Protein AF-A0A142XU63-F1 (afdb_monomer)

Structure (mmCIF, N/CA/C/O backbone):
data_AF-A0A142XU63-F1
#
_entry.id   AF-A0A142XU63-F1
#
loop_
_atom_site.group_PDB
_atom_site.id
_atom_site.type_symbol
_atom_site.label_atom_id
_atom_site.label_alt_id
_atom_site.label_comp_id
_atom_site.label_asym_id
_atom_site.label_entity_id
_atom_site.label_seq_id
_atom_site.pdbx_PDB_ins_code
_atom_site.Cartn_x
_atom_site.Cartn_y
_atom_site.Cartn_z
_atom_site.occupancy
_atom_site.B_iso_or_equiv
_atom_site.auth_seq_id
_atom_site.auth_comp_id
_atom_site.auth_asym_id
_atom_site.auth_atom_id
_atom_site.pdbx_PDB_model_num
ATOM 1 N N . MET A 1 1 ? 5.942 -3.753 17.700 1.00 57.47 1 MET A N 1
ATOM 2 C CA . MET A 1 1 ? 6.900 -3.849 16.575 1.00 57.47 1 MET A CA 1
ATOM 3 C C . MET A 1 1 ? 7.586 -2.497 16.450 1.00 57.47 1 MET A C 1
ATOM 5 O O . MET A 1 1 ? 6.878 -1.501 16.426 1.00 57.47 1 MET A O 1
ATOM 9 N N . SER A 1 2 ? 8.920 -2.417 16.498 1.00 80.31 2 SER A N 1
ATOM 10 C CA . SER A 1 2 ? 9.610 -1.121 16.402 1.00 80.31 2 SER A CA 1
ATOM 11 C C . SER A 1 2 ? 9.382 -0.514 15.015 1.00 80.31 2 SER A C 1
ATOM 13 O O . SER A 1 2 ? 9.439 -1.224 14.011 1.00 80.31 2 SER A O 1
ATOM 15 N N . TRP A 1 3 ? 9.119 0.795 14.951 1.00 73.56 3 TRP A N 1
ATOM 16 C CA . TRP A 1 3 ? 8.826 1.534 13.712 1.00 73.56 3 TRP A CA 1
ATOM 17 C C . TRP A 1 3 ? 9.858 1.298 12.598 1.00 73.56 3 TRP A C 1
ATOM 19 O O . TRP A 1 3 ? 9.527 1.284 11.415 1.00 73.56 3 TRP A O 1
ATOM 29 N N . HIS A 1 4 ? 11.101 1.012 12.978 1.00 74.75 4 HIS A N 1
ATOM 30 C CA . HIS A 1 4 ? 12.179 0.660 12.062 1.00 74.75 4 HIS A CA 1
ATOM 31 C C . HIS A 1 4 ? 11.926 -0.645 11.294 1.00 74.75 4 HIS A C 1
ATOM 33 O O . HIS A 1 4 ? 12.207 -0.707 10.104 1.00 74.75 4 HIS A O 1
ATOM 39 N N . VAL A 1 5 ? 11.358 -1.679 11.924 1.00 75.38 5 VAL A N 1
ATOM 40 C CA . VAL A 1 5 ? 11.091 -2.966 11.253 1.00 75.38 5 VAL A CA 1
ATOM 41 C C . VAL A 1 5 ? 10.034 -2.792 10.166 1.00 75.38 5 VAL A C 1
ATOM 43 O O . VAL A 1 5 ? 10.210 -3.290 9.058 1.00 75.38 5 VAL A O 1
ATOM 46 N N . ALA A 1 6 ? 8.977 -2.025 10.449 1.00 69.25 6 ALA A N 1
ATOM 47 C CA . ALA A 1 6 ? 7.962 -1.693 9.452 1.00 69.25 6 ALA A CA 1
ATOM 48 C C . ALA A 1 6 ? 8.572 -0.916 8.274 1.00 69.25 6 ALA A C 1
ATOM 50 O O . ALA A 1 6 ? 8.313 -1.248 7.119 1.00 69.25 6 ALA A O 1
ATOM 51 N N . TYR A 1 7 ? 9.449 0.051 8.563 1.00 76.38 7 TYR A N 1
ATOM 52 C CA . TYR A 1 7 ? 10.159 0.821 7.544 1.00 76.38 7 TYR A CA 1
ATOM 53 C C . TYR A 1 7 ? 11.029 -0.065 6.641 1.00 76.38 7 TYR A C 1
ATOM 55 O O . TYR A 1 7 ? 10.917 0.017 5.420 1.00 76.38 7 TYR A O 1
ATOM 63 N N . TYR A 1 8 ? 11.840 -0.963 7.210 1.00 77.38 8 TYR A N 1
ATOM 64 C CA . TYR A 1 8 ? 12.706 -1.852 6.428 1.00 77.38 8 TYR A CA 1
ATOM 65 C C . TYR A 1 8 ? 11.928 -2.873 5.596 1.00 77.38 8 TYR A C 1
ATOM 67 O O . TYR A 1 8 ? 12.325 -3.158 4.470 1.00 77.38 8 TYR A O 1
ATOM 75 N N . VAL A 1 9 ? 10.809 -3.397 6.103 1.00 69.88 9 VAL A N 1
ATOM 76 C CA . VAL A 1 9 ? 9.935 -4.290 5.325 1.00 69.88 9 VAL A CA 1
ATOM 77 C C . VAL A 1 9 ? 9.294 -3.530 4.161 1.00 69.88 9 VAL A C 1
ATOM 79 O O . VAL A 1 9 ? 9.245 -4.041 3.044 1.00 69.88 9 VAL A O 1
ATOM 82 N N . PHE A 1 10 ? 8.864 -2.289 4.393 1.00 69.31 10 PHE A N 1
ATOM 83 C CA . PHE A 1 10 ? 8.189 -1.467 3.391 1.00 69.31 10 PHE A CA 1
ATOM 84 C C . PHE A 1 10 ? 9.130 -0.970 2.275 1.00 69.31 10 PHE A C 1
ATOM 86 O O . PHE A 1 10 ? 8.778 -1.018 1.094 1.00 69.31 10 PHE A O 1
ATOM 93 N N . LEU A 1 11 ? 10.354 -0.559 2.628 1.00 71.06 11 LEU A N 1
ATOM 94 C CA . LEU A 1 11 ? 11.426 -0.208 1.679 1.00 71.06 11 LEU A CA 1
ATOM 95 C C . LEU A 1 11 ? 12.041 -1.429 1.003 1.00 71.06 11 LEU A C 1
ATOM 97 O O . LEU A 1 11 ? 12.413 -1.383 -0.168 1.00 71.06 11 LEU A O 1
ATOM 101 N N . GLY A 1 12 ? 12.125 -2.533 1.737 1.00 73.69 12 GLY A N 1
ATOM 102 C CA . GLY A 1 12 ? 12.689 -3.779 1.256 1.00 73.69 12 GLY A CA 1
ATOM 103 C C . GLY A 1 12 ? 11.783 -4.508 0.277 1.00 73.69 12 GLY A C 1
ATOM 104 O O . GLY A 1 12 ? 12.303 -5.215 -0.571 1.00 73.69 12 GLY A O 1
ATOM 105 N N . LEU A 1 13 ? 10.458 -4.362 0.332 1.00 73.62 13 LEU A N 1
ATOM 106 C CA . LEU A 1 13 ? 9.526 -5.160 -0.481 1.00 73.62 13 LEU A CA 1
ATOM 107 C C . LEU A 1 13 ? 9.741 -5.027 -2.006 1.00 73.62 13 LEU A C 1
ATOM 109 O O . LEU A 1 13 ? 9.917 -6.051 -2.667 1.00 73.62 13 LEU A O 1
ATOM 113 N N . PRO A 1 14 ? 9.823 -3.818 -2.594 1.00 69.94 14 PRO A N 1
ATOM 114 C CA . PRO A 1 14 ? 10.064 -3.669 -4.032 1.00 69.94 14 PRO A CA 1
ATOM 115 C C . PRO A 1 14 ? 11.473 -4.132 -4.436 1.00 69.94 14 PRO A C 1
ATOM 117 O O . PRO A 1 14 ? 11.649 -4.840 -5.430 1.00 69.94 14 PRO A O 1
ATOM 1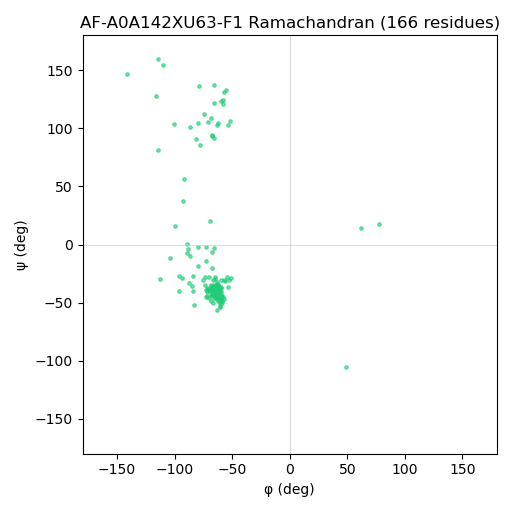20 N N . ALA A 1 15 ? 12.481 -3.779 -3.632 1.00 71.31 15 ALA A N 1
ATOM 121 C CA . ALA A 1 15 ? 13.877 -4.137 -3.878 1.00 71.31 15 ALA A CA 1
ATOM 122 C C . ALA A 1 15 ? 14.127 -5.649 -3.727 1.00 71.31 15 ALA A C 1
ATOM 124 O O . ALA A 1 15 ? 14.851 -6.248 -4.520 1.00 71.31 15 ALA A O 1
ATOM 125 N N . SER A 1 16 ? 13.487 -6.284 -2.744 1.00 72.00 16 SER A N 1
ATOM 126 C CA . SER A 1 16 ? 13.546 -7.725 -2.495 1.00 72.00 16 SER A CA 1
ATOM 127 C C . SER A 1 16 ? 12.803 -8.508 -3.563 1.00 72.00 16 SER A C 1
ATOM 129 O O . SER A 1 16 ? 13.337 -9.515 -4.001 1.00 72.00 16 SER A O 1
ATOM 131 N N . LEU A 1 17 ? 11.653 -8.045 -4.066 1.00 73.69 17 LEU A N 1
ATOM 132 C CA . LEU A 1 17 ? 10.983 -8.677 -5.210 1.00 73.69 17 LEU A CA 1
ATOM 133 C C . LEU A 1 17 ? 11.857 -8.633 -6.467 1.00 73.69 17 LEU A C 1
ATOM 135 O O . LEU A 1 17 ? 11.974 -9.634 -7.176 1.00 73.69 17 LEU A O 1
ATOM 139 N N . TRP A 1 18 ? 12.527 -7.507 -6.721 1.00 72.44 18 TRP A N 1
ATOM 140 C CA . TRP A 1 18 ? 13.494 -7.397 -7.813 1.00 72.44 18 TRP A CA 1
ATOM 141 C C . TRP A 1 18 ? 14.694 -8.340 -7.620 1.00 72.44 18 TRP A C 1
ATOM 143 O O . TRP A 1 18 ? 15.077 -9.059 -8.546 1.00 72.44 18 TRP A O 1
ATOM 153 N N . PHE A 1 19 ? 15.250 -8.392 -6.407 1.00 73.25 19 PHE A N 1
ATOM 154 C CA . PHE A 1 19 ? 16.387 -9.244 -6.061 1.00 73.25 19 PHE A CA 1
ATOM 155 C C . PHE A 1 19 ? 16.038 -10.742 -6.092 1.00 73.25 19 PHE A C 1
ATOM 157 O O . PHE A 1 19 ? 16.774 -11.530 -6.680 1.00 73.25 19 PHE A O 1
ATOM 164 N N . LEU A 1 20 ? 14.883 -11.139 -5.552 1.00 74.00 20 LEU A N 1
ATOM 165 C CA . LEU A 1 20 ? 14.349 -12.505 -5.578 1.00 74.00 20 LEU A CA 1
ATOM 166 C C . LEU A 1 20 ? 14.041 -12.953 -7.007 1.00 74.00 20 LEU A C 1
ATOM 168 O O . LEU A 1 20 ? 14.380 -14.077 -7.376 1.00 74.00 20 LEU A O 1
ATOM 172 N N . ASN A 1 21 ? 13.481 -12.074 -7.845 1.00 74.44 21 ASN A N 1
ATOM 173 C CA . ASN A 1 21 ? 13.306 -12.367 -9.268 1.00 74.44 21 ASN A CA 1
ATOM 174 C C . 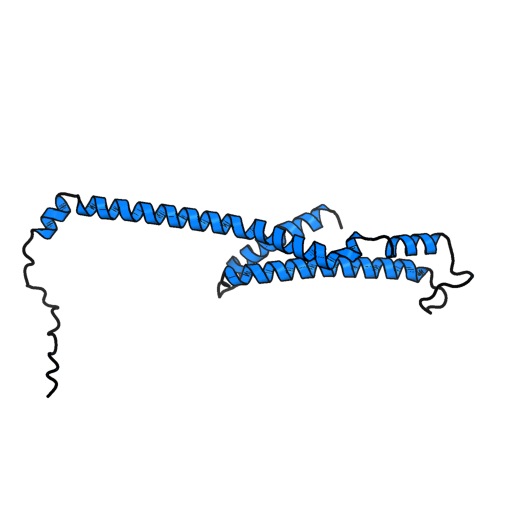ASN A 1 21 ? 14.642 -12.554 -9.991 1.00 74.44 21 ASN A C 1
ATOM 176 O O . ASN A 1 21 ? 14.739 -13.362 -10.910 1.00 74.44 21 ASN A O 1
ATOM 180 N N . ARG A 1 22 ? 15.694 -11.855 -9.557 1.00 71.19 22 ARG A N 1
ATOM 181 C CA . ARG A 1 22 ? 17.040 -12.039 -10.102 1.00 71.19 22 ARG A CA 1
ATOM 182 C C . ARG A 1 22 ? 17.729 -13.322 -9.617 1.00 71.19 22 ARG A C 1
ATOM 184 O O . ARG A 1 22 ? 18.540 -13.860 -10.366 1.00 71.19 22 ARG A O 1
ATOM 191 N N . LEU A 1 23 ? 17.428 -13.799 -8.408 1.00 70.62 23 LEU A N 1
ATOM 192 C CA . LEU A 1 23 ? 18.103 -14.946 -7.782 1.00 70.62 23 LEU A CA 1
ATOM 193 C C . LEU A 1 23 ? 17.387 -16.292 -7.965 1.00 70.62 23 LEU A C 1
ATOM 195 O O . LEU A 1 23 ? 18.056 -17.295 -8.184 1.00 70.62 23 LEU A O 1
ATOM 199 N N . PHE A 1 24 ? 16.055 -16.332 -7.873 1.00 62.88 24 PHE A N 1
ATOM 200 C CA . PHE A 1 24 ? 15.288 -17.584 -7.783 1.00 62.88 24 PHE A CA 1
ATOM 201 C C . PHE A 1 24 ? 14.403 -17.880 -8.997 1.00 62.88 24 PHE A C 1
ATOM 203 O O . PHE A 1 24 ? 14.164 -19.047 -9.316 1.00 62.88 24 PHE A O 1
ATOM 210 N N . LEU A 1 25 ? 13.907 -16.858 -9.698 1.00 63.56 25 LEU A N 1
ATOM 211 C CA . LEU A 1 25 ? 12.999 -17.059 -10.827 1.00 63.56 25 LEU A CA 1
ATOM 212 C C . LEU A 1 25 ? 13.800 -17.412 -12.093 1.00 63.56 25 LEU A C 1
ATOM 214 O O . LEU A 1 25 ? 14.231 -16.558 -12.865 1.00 63.56 25 LEU A O 1
ATOM 218 N N . ARG A 1 26 ? 13.999 -18.725 -12.287 1.00 50.66 26 ARG A N 1
ATOM 219 C CA . ARG A 1 26 ? 14.694 -19.366 -13.425 1.00 50.66 26 ARG A CA 1
ATOM 220 C C . ARG A 1 26 ? 14.156 -18.921 -14.794 1.00 50.66 26 ARG A C 1
ATOM 222 O O . ARG A 1 26 ? 14.926 -18.825 -15.745 1.00 50.66 26 ARG A O 1
ATOM 229 N N . ASN A 1 27 ? 12.867 -18.582 -14.861 1.00 57.91 27 ASN A N 1
ATOM 230 C CA . ASN A 1 27 ? 12.268 -17.808 -15.944 1.00 57.91 27 ASN A CA 1
ATOM 231 C C . ASN A 1 27 ? 12.129 -16.366 -15.458 1.00 57.91 27 ASN A C 1
ATOM 233 O O . ASN A 1 27 ? 11.238 -16.082 -14.660 1.00 57.91 27 ASN A O 1
ATOM 237 N N . ARG A 1 28 ? 13.015 -15.471 -15.915 1.00 62.38 28 ARG A N 1
ATOM 238 C CA . ARG A 1 28 ? 12.958 -14.039 -15.594 1.00 62.38 28 ARG A CA 1
ATOM 239 C C . ARG A 1 28 ? 11.555 -13.523 -15.903 1.00 62.38 28 ARG A C 1
ATOM 241 O O . ARG A 1 28 ? 11.222 -13.365 -17.078 1.00 62.38 28 ARG A O 1
ATOM 248 N N . LEU A 1 29 ? 10.739 -13.258 -14.879 1.00 66.06 29 LEU A N 1
ATOM 249 C CA . LEU A 1 29 ? 9.457 -12.605 -15.117 1.00 66.06 29 LEU A CA 1
ATOM 250 C C . LEU A 1 29 ? 9.748 -11.283 -15.823 1.00 66.06 29 LEU A C 1
ATOM 252 O O . LEU A 1 29 ? 10.631 -10.525 -15.400 1.00 66.06 29 LEU A O 1
ATOM 256 N N . HIS A 1 30 ? 9.030 -11.033 -16.919 1.00 71.12 30 HIS A N 1
ATOM 257 C CA . HIS A 1 30 ? 9.158 -9.775 -17.635 1.00 71.12 30 HIS A CA 1
ATOM 258 C C . HIS A 1 30 ? 8.907 -8.632 -16.654 1.00 71.12 30 HIS A C 1
ATOM 260 O O . HIS A 1 30 ? 7.944 -8.647 -15.888 1.00 71.12 30 HIS A O 1
ATOM 266 N N . TRP A 1 31 ? 9.783 -7.631 -16.691 1.00 71.00 31 TRP A N 1
ATOM 267 C CA . TRP A 1 31 ? 9.733 -6.470 -15.802 1.00 71.00 31 TRP A CA 1
ATOM 268 C C . TRP A 1 31 ? 8.369 -5.752 -15.836 1.00 71.00 31 TRP A C 1
ATOM 270 O O . TRP A 1 31 ? 7.941 -5.210 -14.822 1.00 71.00 31 TRP A O 1
ATOM 280 N N . LEU A 1 32 ? 7.655 -5.845 -16.965 1.00 75.88 32 LEU A N 1
ATOM 281 C CA . LEU A 1 32 ? 6.291 -5.343 -17.156 1.00 75.88 32 LEU A CA 1
ATOM 282 C C . LEU A 1 32 ? 5.235 -6.045 -16.288 1.00 75.88 32 LEU A C 1
ATOM 284 O O . LEU A 1 32 ? 4.242 -5.423 -15.938 1.00 75.88 32 LEU A O 1
ATOM 288 N N . ILE A 1 33 ? 5.435 -7.317 -15.934 1.00 82.94 33 ILE A N 1
ATOM 289 C CA . ILE A 1 33 ? 4.506 -8.091 -15.092 1.00 82.94 33 ILE A CA 1
ATOM 290 C C . ILE A 1 33 ? 4.823 -7.879 -13.609 1.00 82.94 33 ILE A C 1
ATOM 292 O O . ILE A 1 33 ? 3.924 -7.848 -12.774 1.00 82.94 33 ILE A O 1
ATOM 296 N N . LEU A 1 34 ? 6.098 -7.681 -13.267 1.00 81.44 34 LEU A N 1
ATOM 297 C CA . LEU A 1 34 ? 6.506 -7.444 -11.880 1.00 81.44 34 LEU A CA 1
ATOM 298 C C . LEU A 1 34 ? 5.912 -6.157 -11.312 1.00 81.44 34 LEU A C 1
ATOM 300 O O . LEU A 1 34 ? 5.602 -6.109 -10.128 1.00 81.44 34 LEU A O 1
ATOM 304 N N . TRP A 1 35 ? 5.744 -5.131 -12.146 1.00 84.00 35 TRP A N 1
ATOM 305 C CA . TRP A 1 35 ? 5.219 -3.837 -11.724 1.00 84.00 35 TRP A CA 1
ATOM 306 C C . TRP A 1 35 ? 3.773 -3.900 -11.188 1.00 84.00 35 TRP A C 1
ATOM 308 O O . TRP A 1 35 ? 3.570 -3.543 -10.025 1.00 84.00 35 TRP A O 1
ATOM 318 N N . PRO A 1 36 ? 2.769 -4.412 -11.934 1.00 89.06 36 PRO A N 1
ATOM 319 C CA . PRO A 1 36 ? 1.410 -4.546 -11.411 1.00 89.06 36 PRO A CA 1
ATOM 320 C C . PRO A 1 36 ? 1.326 -5.545 -10.251 1.00 89.06 36 PRO A C 1
ATOM 322 O O . PRO A 1 36 ? 0.594 -5.304 -9.295 1.00 89.06 36 PRO A O 1
ATOM 325 N N . VAL A 1 37 ? 2.111 -6.628 -10.277 1.00 89.88 37 VAL A N 1
ATOM 326 C CA . VAL A 1 37 ? 2.157 -7.597 -9.168 1.00 89.88 37 VAL A CA 1
ATOM 327 C C . VAL A 1 37 ? 2.679 -6.946 -7.885 1.00 89.88 37 VAL A C 1
ATOM 329 O O . VAL A 1 37 ? 2.121 -7.178 -6.815 1.00 89.88 37 VAL A O 1
ATOM 332 N N . ALA A 1 38 ? 3.704 -6.095 -7.975 1.00 88.31 38 ALA A N 1
ATOM 333 C CA . ALA A 1 38 ? 4.230 -5.364 -6.828 1.00 88.31 38 ALA A CA 1
ATOM 334 C C . ALA A 1 38 ? 3.218 -4.348 -6.271 1.00 88.31 38 ALA A C 1
ATOM 336 O O . ALA A 1 38 ? 3.109 -4.223 -5.052 1.00 88.31 38 ALA A O 1
ATOM 337 N N . ILE A 1 39 ? 2.451 -3.665 -7.133 1.00 91.62 39 ILE A N 1
ATOM 338 C CA . ILE A 1 39 ? 1.372 -2.753 -6.706 1.00 91.62 39 ILE A CA 1
ATOM 339 C C . ILE A 1 39 ? 0.318 -3.524 -5.916 1.00 91.62 39 ILE A C 1
ATOM 341 O O . ILE A 1 39 ? 0.024 -3.165 -4.777 1.00 91.62 39 ILE A O 1
ATOM 345 N N . VAL A 1 40 ? -0.203 -4.612 -6.490 1.00 93.25 40 VAL A N 1
ATOM 346 C CA . VAL A 1 40 ? -1.228 -5.441 -5.842 1.00 93.25 40 VAL A CA 1
ATOM 347 C C . VAL A 1 40 ? -0.701 -6.027 -4.534 1.00 93.25 40 VAL A C 1
ATOM 349 O O . VAL A 1 40 ? -1.374 -5.942 -3.513 1.00 93.25 40 VAL A O 1
ATOM 352 N N . GLY A 1 41 ? 0.526 -6.553 -4.524 1.00 90.06 41 GLY A N 1
ATOM 353 C CA . GLY A 1 41 ? 1.145 -7.092 -3.315 1.00 90.06 41 GLY A CA 1
ATOM 354 C C . GLY A 1 41 ? 1.285 -6.045 -2.207 1.00 90.06 41 GLY A C 1
ATOM 355 O O . GLY A 1 41 ? 0.901 -6.300 -1.067 1.00 90.06 41 GLY A O 1
ATOM 356 N N . CYS A 1 42 ? 1.777 -4.847 -2.536 1.00 90.06 42 CYS A N 1
ATOM 357 C CA . CYS A 1 42 ? 1.900 -3.743 -1.582 1.00 90.06 42 CYS A CA 1
ATOM 358 C C . CYS A 1 42 ? 0.529 -3.305 -1.042 1.00 90.06 42 CYS A C 1
ATOM 360 O O . CYS A 1 42 ? 0.364 -3.139 0.167 1.00 90.06 42 CYS A O 1
ATOM 362 N N . TYR A 1 43 ? -0.467 -3.195 -1.922 1.00 93.25 43 TYR A N 1
ATOM 363 C CA . TYR A 1 43 ? -1.839 -2.864 -1.552 1.00 93.25 43 TYR A CA 1
ATOM 364 C C . TYR A 1 43 ? -2.451 -3.893 -0.591 1.00 93.25 43 TYR A C 1
ATOM 366 O O . TYR A 1 43 ? -2.984 -3.523 0.455 1.00 93.25 43 TYR A O 1
ATOM 374 N N . CYS A 1 44 ? -2.314 -5.188 -0.889 1.00 92.75 44 CYS A N 1
ATOM 375 C CA . CYS A 1 44 ? -2.810 -6.262 -0.031 1.00 92.75 44 CYS A CA 1
ATOM 376 C C . CYS A 1 44 ? -2.149 -6.255 1.352 1.00 92.75 44 CYS A C 1
ATOM 378 O O . CYS A 1 44 ? -2.838 -6.451 2.348 1.00 92.75 44 CYS A O 1
ATOM 380 N N . VAL A 1 45 ? -0.838 -6.004 1.436 1.00 90.44 45 VAL A N 1
ATOM 381 C CA . VAL A 1 45 ? -0.130 -5.914 2.725 1.00 90.44 45 VAL A CA 1
ATOM 382 C C . VAL A 1 45 ? -0.649 -4.744 3.563 1.00 90.44 45 VAL A C 1
ATOM 384 O O . VAL A 1 45 ? -0.856 -4.905 4.765 1.00 90.44 45 VAL A O 1
ATOM 387 N N . LEU A 1 46 ? -0.902 -3.587 2.943 1.00 91.44 46 LEU A N 1
ATOM 388 C CA . LEU A 1 46 ? -1.481 -2.431 3.633 1.00 91.44 46 LEU A CA 1
ATOM 389 C C . LEU A 1 46 ? -2.885 -2.739 4.166 1.00 91.44 46 LEU A C 1
ATOM 391 O O . LEU A 1 46 ? -3.149 -2.512 5.346 1.00 91.44 46 LEU A O 1
ATOM 395 N N . LEU A 1 47 ? -3.759 -3.310 3.332 1.00 94.12 47 LEU A N 1
ATOM 396 C CA . LEU A 1 47 ? -5.108 -3.696 3.753 1.00 94.12 47 LEU A CA 1
ATOM 397 C C . LEU A 1 47 ? -5.098 -4.752 4.857 1.00 94.12 47 LEU A C 1
ATOM 399 O O . LEU A 1 47 ? -5.883 -4.662 5.797 1.00 94.12 47 LEU A O 1
ATOM 403 N N . LEU A 1 48 ? -4.190 -5.725 4.778 1.00 93.31 48 LEU A N 1
ATOM 404 C CA . LEU A 1 48 ? -4.039 -6.733 5.819 1.00 93.31 48 LEU A CA 1
ATOM 405 C C . LEU A 1 48 ? -3.626 -6.093 7.149 1.00 93.31 48 LEU A C 1
ATOM 407 O O . LEU A 1 48 ? -4.189 -6.432 8.184 1.00 93.31 48 LEU A O 1
ATOM 411 N N . GLY A 1 49 ? -2.689 -5.141 7.130 1.00 90.75 49 GLY A N 1
ATOM 412 C CA . GLY A 1 49 ? -2.288 -4.406 8.332 1.00 90.75 49 GLY A CA 1
ATOM 413 C C . GLY A 1 49 ? -3.454 -3.656 8.976 1.00 90.75 49 GLY A C 1
ATOM 414 O O . GLY A 1 49 ? -3.625 -3.702 10.193 1.00 90.75 49 GLY A O 1
ATOM 415 N N . VAL A 1 50 ? -4.291 -3.024 8.154 1.00 93.38 50 VAL A N 1
ATOM 416 C CA . VAL A 1 50 ? -5.497 -2.323 8.611 1.00 93.38 50 VAL A CA 1
ATOM 417 C C . VAL A 1 50 ? -6.512 -3.297 9.202 1.00 93.38 50 VAL A C 1
ATOM 419 O O . VAL A 1 50 ? -7.040 -3.035 10.276 1.00 93.38 50 VAL A O 1
ATOM 422 N N . HIS A 1 51 ? -6.740 -4.437 8.552 1.00 94.00 51 HIS A N 1
ATOM 423 C CA . HIS A 1 51 ? -7.680 -5.447 9.029 1.00 94.00 51 HIS A CA 1
ATOM 424 C C . HIS A 1 51 ? -7.241 -6.073 10.364 1.00 94.00 51 HIS A C 1
ATOM 426 O O . HIS A 1 51 ? -8.061 -6.276 11.258 1.00 94.00 51 HIS A O 1
ATOM 432 N N . LEU A 1 52 ? -5.938 -6.328 10.535 1.00 93.75 52 LEU A N 1
ATOM 433 C CA . LEU A 1 52 ? -5.379 -6.817 11.800 1.00 93.75 52 LEU A CA 1
ATOM 434 C C . LEU A 1 52 ? -5.545 -5.798 12.934 1.00 93.75 52 LEU A C 1
ATOM 436 O O . LEU A 1 52 ? -5.837 -6.186 14.064 1.00 93.75 52 LEU A O 1
ATOM 440 N N . LEU A 1 53 ? -5.367 -4.507 12.640 1.00 92.50 53 LEU A N 1
ATOM 441 C CA . LEU A 1 53 ? -5.593 -3.439 13.613 1.00 92.50 53 LEU A CA 1
ATOM 442 C C . LEU A 1 53 ? -7.075 -3.326 13.991 1.00 92.50 53 LEU A C 1
ATOM 444 O O . LEU A 1 53 ? -7.385 -3.206 15.171 1.00 92.50 53 LEU A O 1
ATOM 448 N N . ASP A 1 54 ? -7.972 -3.410 13.010 1.00 93.94 54 ASP A N 1
ATOM 449 C CA . ASP A 1 54 ? -9.422 -3.387 13.226 1.00 93.94 54 ASP A CA 1
ATOM 450 C C . ASP A 1 54 ? -9.854 -4.535 14.145 1.00 93.94 54 ASP A C 1
ATOM 452 O O . ASP A 1 54 ? -10.460 -4.314 15.188 1.00 93.94 54 ASP A O 1
ATOM 456 N N . SER A 1 55 ? -9.385 -5.749 13.840 1.00 94.19 55 SER A N 1
ATOM 457 C CA . SER A 1 55 ? -9.634 -6.948 14.650 1.00 94.19 55 SER A CA 1
ATOM 458 C C . SER A 1 55 ? -9.106 -6.804 16.081 1.00 94.19 55 SER A C 1
ATOM 460 O O . SER A 1 55 ? -9.711 -7.299 17.029 1.00 94.19 55 SER A O 1
ATOM 462 N N . HIS A 1 56 ? -7.962 -6.136 16.259 1.00 94.31 56 HIS A N 1
ATOM 463 C CA . HIS A 1 56 ? -7.393 -5.883 17.580 1.00 94.31 56 HIS A CA 1
ATOM 464 C C . HIS A 1 56 ? -8.236 -4.899 18.399 1.00 94.31 56 HIS A C 1
ATOM 466 O O . HIS A 1 56 ? -8.460 -5.145 19.584 1.00 94.31 56 HIS A O 1
ATOM 472 N N . LEU A 1 57 ? -8.710 -3.816 17.777 1.00 94.25 57 LEU A N 1
ATOM 473 C CA . LEU A 1 57 ? -9.548 -2.809 18.431 1.00 94.25 57 LEU A CA 1
ATOM 474 C C . LEU A 1 57 ? -10.946 -3.350 18.740 1.00 94.25 57 LEU A C 1
ATOM 476 O O . LEU A 1 57 ? -11.455 -3.115 19.832 1.00 94.25 57 LEU A O 1
ATOM 480 N N . GLU A 1 58 ? -11.538 -4.131 17.835 1.00 93.81 58 GLU A N 1
ATOM 481 C CA . GLU A 1 58 ? -12.782 -4.857 18.109 1.00 93.81 58 GLU A CA 1
ATOM 482 C C . GLU A 1 58 ? -12.605 -5.813 19.291 1.00 93.81 58 GLU A C 1
ATOM 484 O O . GLU A 1 58 ? -13.421 -5.828 20.209 1.00 93.81 58 GLU A O 1
ATOM 489 N N . ALA A 1 59 ? -11.506 -6.573 19.323 1.00 93.62 59 ALA A N 1
A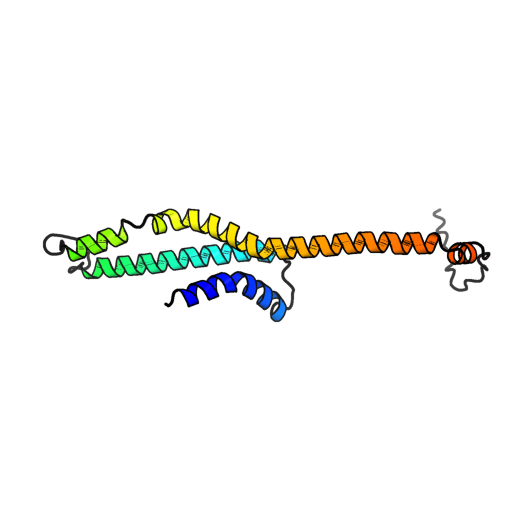TOM 490 C CA . ALA A 1 59 ? -11.208 -7.460 20.442 1.00 93.62 59 ALA A CA 1
ATOM 491 C C . ALA A 1 59 ? -10.954 -6.703 21.756 1.00 93.62 59 ALA A C 1
ATOM 493 O O . ALA A 1 59 ? -11.168 -7.268 22.823 1.00 93.62 59 ALA A O 1
ATOM 494 N N . GLU A 1 60 ? -10.475 -5.456 21.720 1.00 93.31 60 GLU A N 1
ATOM 495 C CA . GLU A 1 60 ? -10.361 -4.602 22.907 1.00 93.31 60 GLU A CA 1
ATOM 496 C C . GLU A 1 60 ? -11.737 -4.121 23.377 1.00 93.31 60 GLU A C 1
ATOM 498 O O . GLU A 1 60 ? -12.041 -4.243 24.563 1.00 93.31 60 GLU A O 1
ATOM 503 N N . LEU A 1 61 ? -12.589 -3.673 22.453 1.00 94.06 61 LEU A N 1
ATOM 504 C CA . LEU A 1 61 ? -13.950 -3.226 22.737 1.00 94.06 61 LEU A CA 1
ATOM 505 C C . LEU A 1 61 ? -14.812 -4.357 23.325 1.00 94.06 61 LEU A C 1
ATOM 507 O O . LEU A 1 61 ? -15.450 -4.178 24.361 1.00 94.06 61 LEU A O 1
ATOM 511 N N . TYR A 1 62 ? -14.765 -5.552 22.734 1.00 94.00 62 TYR A N 1
ATOM 512 C CA . TYR A 1 62 ? -15.544 -6.709 23.190 1.00 94.00 62 TYR A CA 1
ATOM 513 C C . TYR A 1 62 ? -15.038 -7.349 24.492 1.00 94.00 62 TYR A C 1
ATOM 515 O O . TYR A 1 62 ? -15.682 -8.253 25.009 1.00 94.00 62 TYR A O 1
ATOM 523 N N . LYS A 1 63 ? -13.945 -6.870 25.101 1.00 93.38 63 LYS A N 1
ATOM 524 C CA . LYS A 1 63 ? -13.622 -7.245 26.497 1.00 93.38 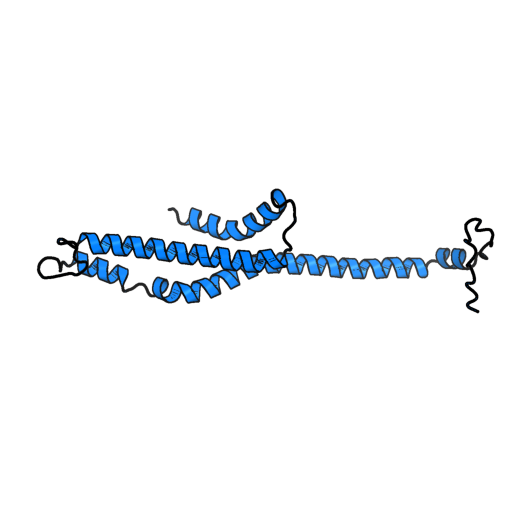63 LYS A CA 1
ATOM 525 C C . LYS A 1 63 ? -14.623 -6.679 27.501 1.00 93.38 63 LYS A C 1
ATOM 527 O O . LYS A 1 63 ? -14.677 -7.160 28.629 1.00 93.38 63 LYS A O 1
ATOM 532 N N . HIS A 1 64 ? -15.355 -5.637 27.111 1.00 91.62 64 HIS A N 1
ATOM 533 C CA . HIS A 1 64 ? -16.381 -5.000 27.931 1.00 91.62 64 HIS A CA 1
ATOM 534 C C . HIS A 1 64 ? -17.769 -5.628 27.750 1.00 91.62 64 HIS A C 1
ATOM 536 O O . HIS A 1 64 ? -18.683 -5.279 28.491 1.00 91.62 64 HIS A O 1
ATOM 542 N N . ASP A 1 65 ? -17.915 -6.542 26.789 1.00 92.75 65 ASP A N 1
ATOM 543 C CA . ASP A 1 65 ? -19.129 -7.321 26.564 1.00 92.75 65 ASP A CA 1
ATOM 544 C C . ASP A 1 65 ? -19.165 -8.470 27.586 1.00 92.75 65 ASP A C 1
ATOM 546 O O . ASP A 1 65 ? -18.383 -9.422 27.506 1.00 92.75 65 ASP A O 1
ATOM 550 N N . LEU A 1 66 ? -20.008 -8.335 28.615 1.00 90.81 66 LEU A N 1
ATOM 551 C CA . LEU A 1 66 ? -20.054 -9.278 29.736 1.00 90.81 66 LEU A CA 1
ATOM 552 C C . LEU A 1 66 ? -20.920 -10.497 29.416 1.00 90.81 66 LEU A C 1
ATOM 554 O O . LEU A 1 66 ? -20.718 -11.563 30.007 1.00 90.81 66 LEU A O 1
ATOM 558 N N . ASN A 1 67 ? -21.897 -10.338 28.525 1.00 91.31 67 ASN A N 1
ATOM 559 C CA . ASN A 1 67 ? -22.882 -11.363 28.199 1.00 91.31 67 ASN A CA 1
ATOM 560 C C . ASN A 1 67 ? -22.610 -12.059 26.844 1.00 91.31 67 ASN A C 1
ATOM 562 O O . ASN A 1 67 ? -23.177 -13.124 26.587 1.00 91.31 67 ASN A O 1
ATOM 566 N N . GLY A 1 68 ? -21.702 -11.519 26.026 1.00 90.19 68 GLY A N 1
ATOM 567 C CA . GLY A 1 68 ? -21.272 -12.056 24.737 1.00 90.19 68 GL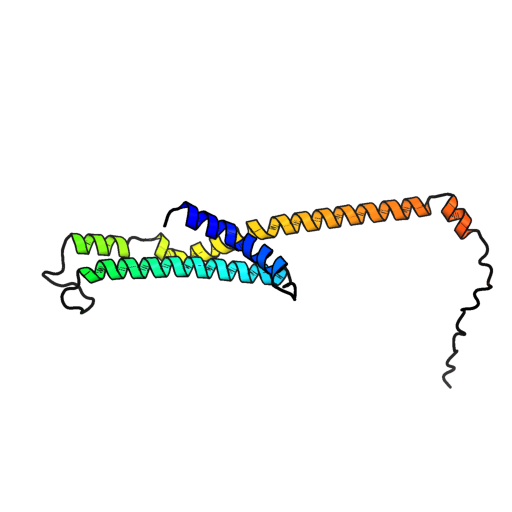Y A CA 1
ATOM 568 C C . GLY A 1 68 ? -22.248 -11.808 23.584 1.00 90.19 68 GLY A C 1
ATOM 569 O O . GLY A 1 68 ? -22.177 -12.526 22.580 1.00 90.19 68 GLY A O 1
ATOM 570 N N . ASP A 1 69 ? -23.184 -10.864 23.713 1.00 92.75 69 ASP A N 1
A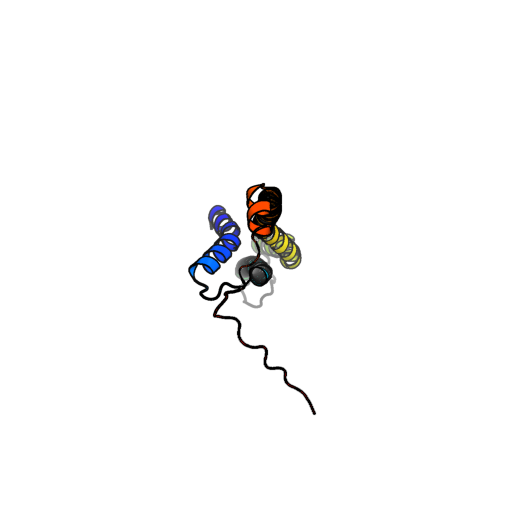TOM 571 C CA . ASP A 1 69 ? -24.230 -10.601 22.716 1.00 92.75 69 ASP A CA 1
ATOM 572 C C . ASP A 1 69 ? -23.826 -9.578 21.635 1.00 92.75 69 ASP A C 1
ATOM 574 O O . ASP A 1 69 ? -24.593 -9.328 20.698 1.00 92.75 69 ASP A O 1
ATOM 578 N N . ARG A 1 70 ? -22.592 -9.052 21.706 1.00 89.81 70 ARG A N 1
ATOM 579 C CA . ARG A 1 70 ? -22.025 -8.009 20.832 1.00 89.81 70 ARG A CA 1
ATOM 580 C C . ARG A 1 70 ? -22.757 -6.668 20.873 1.00 89.81 70 ARG A C 1
ATOM 582 O O . ARG A 1 70 ? -22.523 -5.820 20.007 1.00 89.81 70 ARG A O 1
ATOM 589 N N . SER A 1 71 ? -23.616 -6.468 21.856 1.00 90.38 71 SER A N 1
ATOM 590 C CA . SER A 1 71 ? -24.262 -5.212 22.185 1.00 90.38 71 SER A CA 1
ATOM 591 C C . SER A 1 71 ? -23.774 -4.755 23.559 1.00 90.38 71 SER A C 1
ATOM 593 O O . SER A 1 71 ? -23.245 -5.528 24.344 1.00 90.38 71 SER A O 1
ATOM 595 N N . PHE A 1 72 ? -23.920 -3.464 23.848 1.00 91.94 72 PHE A N 1
ATOM 596 C CA . PHE A 1 72 ? -23.576 -2.916 25.159 1.00 91.94 72 PHE A CA 1
ATOM 597 C C . PHE A 1 72 ? -24.838 -2.384 25.823 1.00 91.94 72 PHE A C 1
ATOM 599 O O . PHE A 1 72 ? -25.575 -1.592 25.228 1.00 91.94 72 PHE A O 1
ATOM 606 N N . SER A 1 73 ? -25.104 -2.812 27.056 1.00 92.56 73 SER A N 1
ATOM 607 C CA . SER A 1 73 ? -26.308 -2.438 27.793 1.00 92.56 73 SER A CA 1
ATOM 608 C C . SER A 1 73 ? -26.051 -2.196 29.282 1.00 92.56 73 SER A C 1
ATOM 610 O O . SER A 1 73 ? -25.214 -2.836 29.912 1.00 92.56 73 SER A O 1
ATOM 612 N N . GLY A 1 74 ? -26.800 -1.255 29.873 1.00 90.38 74 GLY A N 1
ATOM 613 C CA . GLY A 1 74 ? -26.842 -1.023 31.321 1.00 90.38 74 GLY A CA 1
ATOM 614 C C . GLY A 1 74 ? -25.463 -0.914 31.980 1.00 90.38 74 GLY A C 1
ATOM 615 O O . GLY A 1 74 ? -24.788 0.102 31.852 1.00 90.38 74 GLY A O 1
ATOM 616 N N . ALA A 1 75 ? -25.069 -1.967 32.701 1.00 87.06 75 ALA A N 1
ATOM 617 C CA . ALA A 1 75 ? -23.817 -2.035 33.456 1.00 87.06 75 ALA A CA 1
ATOM 618 C C . ALA A 1 75 ? -22.550 -2.184 32.586 1.00 87.06 75 ALA A C 1
ATOM 620 O O . ALA A 1 75 ? -21.449 -1.969 33.088 1.00 87.06 75 ALA A O 1
ATOM 621 N N . GLU A 1 76 ? -22.687 -2.530 31.304 1.00 90.00 76 GLU A N 1
ATOM 622 C CA . GLU A 1 76 ? -21.576 -2.648 30.343 1.00 90.00 76 GLU A CA 1
ATOM 623 C C . GLU A 1 76 ? -21.135 -1.274 29.811 1.00 90.00 76 GLU A C 1
ATOM 625 O O . GLU A 1 76 ? -20.011 -1.107 29.327 1.00 90.00 76 GLU A O 1
ATOM 630 N N . VAL A 1 77 ? -21.997 -0.257 29.956 1.00 93.12 77 VAL A N 1
ATOM 631 C CA . VAL A 1 77 ? -21.709 1.125 29.562 1.00 93.12 77 VAL A CA 1
ATOM 632 C C . VAL A 1 77 ? -20.820 1.787 30.607 1.00 93.12 77 VAL A C 1
ATOM 634 O O . VAL A 1 77 ? -21.275 2.435 31.548 1.00 93.12 77 VAL A O 1
ATOM 637 N N . THR A 1 78 ? -19.516 1.580 30.444 1.00 93.62 78 THR A N 1
ATOM 638 C CA . THR A 1 78 ? -18.475 2.155 31.300 1.00 93.62 78 THR A CA 1
ATOM 639 C C . THR A 1 78 ? -17.668 3.212 30.541 1.00 93.62 78 THR A C 1
ATOM 641 O O . THR A 1 78 ? -17.525 3.101 29.322 1.00 93.62 78 THR A O 1
ATOM 644 N N . PRO A 1 79 ? -17.046 4.189 31.232 1.00 94.88 79 PRO A N 1
ATOM 645 C CA . PRO A 1 79 ? -16.172 5.168 30.577 1.00 94.88 79 PRO A CA 1
ATOM 646 C C . PRO A 1 79 ? -15.017 4.529 29.785 1.00 94.88 79 PRO A C 1
ATOM 648 O O . PRO A 1 79 ? -14.599 5.053 28.759 1.00 94.88 79 PRO A O 1
ATOM 651 N N . ALA A 1 80 ? -14.514 3.372 30.238 1.00 92.75 80 ALA A N 1
ATOM 652 C CA . ALA A 1 80 ? -13.475 2.621 29.531 1.00 92.75 80 ALA A CA 1
ATOM 653 C C . ALA A 1 80 ? -13.989 2.011 28.213 1.00 92.75 80 ALA A C 1
ATOM 655 O O . ALA A 1 80 ? -13.286 2.044 27.205 1.00 92.75 80 ALA A O 1
ATOM 656 N N . MET A 1 81 ? -15.226 1.503 28.207 1.00 94.75 81 MET A N 1
ATOM 657 C CA . MET A 1 81 ? -15.885 1.025 26.990 1.00 94.75 81 MET A CA 1
ATOM 658 C C . MET A 1 81 ? -16.111 2.177 26.004 1.00 94.75 81 MET A C 1
ATOM 660 O O . MET A 1 81 ? -15.799 2.033 24.825 1.00 94.75 81 MET A O 1
ATOM 664 N N . GLU A 1 82 ? -16.572 3.339 26.478 1.00 94.69 82 GLU A N 1
ATOM 665 C CA . GLU A 1 82 ? -16.755 4.529 25.634 1.00 94.69 82 GLU A CA 1
ATOM 666 C C . GLU A 1 82 ? -15.438 4.987 24.993 1.00 94.69 82 GLU A C 1
ATOM 668 O O . GLU A 1 82 ? -15.411 5.334 23.811 1.00 94.69 82 GLU A O 1
ATOM 673 N N . GLU A 1 83 ? -14.327 4.933 25.735 1.00 95.00 83 GLU A N 1
ATOM 674 C CA . GLU A 1 83 ? -12.999 5.219 25.191 1.00 95.00 83 GLU A CA 1
ATOM 675 C C . GLU A 1 83 ? -12.593 4.199 24.114 1.00 95.00 83 GLU A C 1
ATOM 677 O O . GLU A 1 83 ? -12.138 4.591 23.035 1.00 95.00 83 GLU A O 1
ATOM 682 N N . ALA A 1 84 ? -12.787 2.901 24.366 1.00 93.75 84 ALA A N 1
ATOM 683 C CA . ALA A 1 84 ? -12.503 1.845 23.393 1.00 93.75 84 ALA A CA 1
ATOM 684 C C . ALA A 1 84 ? -13.359 1.995 22.121 1.00 93.75 84 ALA A C 1
ATOM 686 O O . ALA A 1 84 ? -12.845 1.898 21.003 1.00 93.75 84 ALA A O 1
ATOM 687 N N . MET A 1 85 ? -14.644 2.324 22.273 1.00 93.94 85 MET A N 1
ATOM 688 C CA . MET A 1 85 ? -15.556 2.593 21.162 1.00 93.94 85 MET A CA 1
ATOM 689 C C . MET A 1 85 ? -15.129 3.842 20.386 1.00 93.94 85 MET A C 1
ATOM 691 O O . MET A 1 85 ? -15.156 3.852 19.153 1.00 93.94 85 MET A O 1
ATOM 695 N N . GLY A 1 86 ? -14.659 4.874 21.089 1.00 93.62 86 GLY A N 1
ATOM 696 C CA . GLY A 1 86 ? -14.052 6.059 20.492 1.00 93.62 86 GLY A CA 1
ATOM 697 C C . GLY A 1 86 ? -12.824 5.723 19.642 1.00 93.62 86 GLY A C 1
ATOM 698 O O . GLY A 1 86 ? -12.720 6.195 18.514 1.00 93.62 86 GLY A O 1
ATOM 699 N N . ARG A 1 87 ? -11.921 4.858 20.120 1.00 91.94 87 ARG A N 1
ATOM 700 C CA . ARG A 1 87 ? -10.743 4.408 19.349 1.00 91.94 87 ARG A CA 1
ATOM 701 C C . ARG A 1 87 ? -11.120 3.586 18.112 1.00 91.94 87 ARG A C 1
ATOM 703 O O . ARG A 1 87 ? -10.466 3.705 17.076 1.00 91.94 87 ARG A O 1
ATOM 710 N N . LEU A 1 88 ? -12.168 2.765 18.199 1.00 91.19 88 LEU A N 1
ATOM 711 C CA . LEU A 1 88 ? -12.657 1.976 17.065 1.00 91.19 88 LEU A CA 1
ATOM 712 C C . LEU A 1 88 ? -13.348 2.849 16.002 1.00 91.19 88 LEU A C 1
ATOM 714 O O . LEU A 1 88 ? -13.196 2.604 14.810 1.00 91.19 88 LEU A O 1
ATOM 718 N N . THR A 1 89 ? -14.096 3.872 16.405 1.00 90.38 89 THR A N 1
ATOM 719 C CA . THR A 1 89 ? -14.929 4.655 15.474 1.00 90.38 89 THR A CA 1
ATOM 720 C C . THR A 1 89 ? -14.237 5.906 14.937 1.00 90.38 89 THR A C 1
ATOM 722 O O . THR A 1 89 ? -14.501 6.317 13.809 1.00 90.38 89 THR A O 1
ATOM 725 N N . ASN A 1 90 ? -13.313 6.495 15.696 1.00 89.88 90 ASN A N 1
ATOM 726 C CA . ASN A 1 90 ? -12.653 7.754 15.351 1.00 89.88 90 ASN A CA 1
ATOM 727 C C . ASN A 1 90 ? -11.332 7.558 14.583 1.00 89.88 90 ASN A C 1
ATOM 729 O O . ASN A 1 90 ? -10.360 8.281 14.803 1.00 89.88 90 ASN A O 1
ATOM 733 N N . ASP A 1 91 ? -11.272 6.565 13.692 1.00 88.38 91 ASP A N 1
ATOM 734 C CA . ASP A 1 91 ? -10.101 6.318 12.846 1.00 88.38 91 ASP A CA 1
ATOM 735 C C . ASP A 1 91 ? -10.423 6.548 11.363 1.00 88.38 91 ASP A C 1
ATOM 737 O O . ASP A 1 91 ? -10.668 5.628 10.574 1.00 88.38 91 ASP A O 1
ATOM 741 N N . THR A 1 92 ? -10.386 7.824 10.969 1.00 88.50 92 THR A N 1
ATOM 742 C CA . THR A 1 92 ? -10.521 8.262 9.571 1.00 88.50 92 THR A CA 1
ATOM 743 C C . THR A 1 92 ? -9.460 7.630 8.665 1.00 88.50 92 THR A C 1
ATOM 745 O O . THR A 1 92 ? -9.715 7.388 7.484 1.00 88.50 92 THR A O 1
ATOM 748 N N . GLY A 1 93 ? -8.268 7.343 9.202 1.00 87.56 93 GLY A N 1
ATOM 749 C CA . GLY A 1 93 ? -7.178 6.722 8.454 1.00 87.56 93 GLY A CA 1
ATOM 750 C C . GLY A 1 93 ? -7.530 5.302 8.021 1.00 87.56 93 GLY A C 1
ATOM 751 O O . GLY A 1 93 ? -7.364 4.964 6.848 1.00 87.56 93 GLY A O 1
ATOM 752 N N . ARG A 1 94 ? -8.086 4.502 8.937 1.00 90.88 94 ARG A N 1
ATOM 753 C CA . ARG A 1 94 ? -8.588 3.151 8.653 1.00 90.88 94 ARG A CA 1
ATOM 754 C C . ARG A 1 94 ? -9.759 3.167 7.674 1.00 90.88 94 ARG A C 1
ATOM 756 O O . ARG A 1 94 ? -9.742 2.405 6.710 1.00 90.88 94 ARG A O 1
ATOM 763 N N . ALA A 1 95 ? -10.725 4.065 7.864 1.00 91.50 95 ALA A N 1
ATOM 764 C CA . ALA A 1 95 ? -11.887 4.164 6.979 1.00 91.50 95 ALA A CA 1
ATOM 765 C C . ALA A 1 95 ? -11.499 4.499 5.526 1.00 91.50 95 ALA A C 1
ATOM 767 O O . ALA A 1 95 ? -12.067 3.958 4.577 1.00 91.50 95 ALA A O 1
ATOM 768 N N . LEU A 1 96 ? -10.497 5.364 5.340 1.00 94.69 96 LEU A N 1
ATOM 769 C CA . LEU A 1 96 ? -10.007 5.757 4.016 1.00 94.69 96 LEU A CA 1
ATOM 770 C C . LEU A 1 96 ? -8.906 4.842 3.466 1.00 94.69 96 LEU A C 1
ATOM 772 O O . LEU A 1 96 ? -8.501 5.020 2.314 1.00 94.69 96 LEU A O 1
ATOM 776 N N . ALA A 1 97 ? -8.440 3.858 4.241 1.00 93.75 97 ALA A N 1
ATOM 777 C CA . ALA A 1 97 ? -7.323 2.992 3.876 1.00 93.75 97 ALA A CA 1
ATOM 778 C C . ALA A 1 97 ? -7.459 2.295 2.509 1.00 93.75 97 ALA A C 1
ATOM 780 O O . ALA A 1 97 ? -6.451 2.202 1.807 1.00 93.75 97 ALA A O 1
ATOM 781 N N . PRO A 1 98 ? -8.649 1.849 2.053 1.00 93.62 98 PRO A N 1
ATOM 782 C CA . PRO A 1 98 ? -8.780 1.263 0.720 1.00 93.62 98 PRO A CA 1
ATOM 783 C C . PRO A 1 98 ? -8.436 2.230 -0.414 1.00 93.62 98 PRO A C 1
ATOM 785 O O . PRO A 1 98 ? -7.855 1.810 -1.414 1.00 93.62 98 PRO A O 1
ATOM 788 N N . ILE A 1 99 ? -8.762 3.515 -0.251 1.00 95.38 99 ILE A N 1
ATOM 789 C CA . ILE A 1 99 ? -8.517 4.558 -1.254 1.00 95.38 99 ILE A CA 1
ATOM 790 C C . ILE A 1 99 ? -7.077 5.058 -1.131 1.00 95.38 99 ILE A C 1
ATOM 792 O O . ILE A 1 99 ? -6.326 5.062 -2.108 1.00 95.38 99 ILE A O 1
ATOM 796 N N . THR A 1 100 ? -6.661 5.443 0.077 1.00 94.25 100 THR A N 1
ATOM 797 C CA . THR A 1 100 ? -5.316 5.982 0.318 1.00 94.25 100 THR A CA 1
ATOM 798 C C . THR A 1 100 ? -4.242 4.925 0.094 1.00 94.25 100 THR A C 1
ATOM 800 O O . THR A 1 100 ? -3.217 5.229 -0.509 1.00 94.25 100 THR A O 1
ATOM 803 N N . GLY A 1 101 ? -4.490 3.669 0.471 1.00 92.88 101 GLY A N 1
ATOM 804 C CA . GLY A 1 101 ? -3.590 2.544 0.228 1.00 92.88 101 GLY A CA 1
ATOM 805 C C . GLY A 1 101 ? -3.372 2.267 -1.260 1.00 92.88 101 GLY A C 1
ATOM 806 O O . GLY A 1 101 ? -2.255 1.941 -1.664 1.00 92.88 101 GLY A O 1
ATOM 807 N N . MET A 1 102 ? -4.394 2.459 -2.101 1.00 94.25 102 MET A N 1
ATOM 808 C CA . MET A 1 102 ? -4.249 2.318 -3.553 1.00 94.25 102 MET A CA 1
ATOM 809 C C . MET A 1 102 ? -3.330 3.408 -4.113 1.00 94.25 102 MET A C 1
ATOM 811 O O . MET A 1 102 ? -2.351 3.092 -4.787 1.00 94.25 102 MET A O 1
ATOM 815 N N . VAL A 1 103 ? -3.588 4.676 -3.778 1.00 95.19 103 VAL A N 1
ATOM 816 C CA . VAL A 1 103 ? -2.735 5.802 -4.199 1.00 95.19 103 VAL A CA 1
ATOM 817 C C . VAL A 1 103 ? -1.300 5.602 -3.710 1.00 95.19 103 VAL A C 1
ATOM 819 O O . VAL A 1 103 ? -0.354 5.735 -4.483 1.00 95.19 103 VAL A O 1
ATOM 822 N N . PHE A 1 104 ? -1.131 5.210 -2.447 1.00 92.12 104 PHE A N 1
ATOM 823 C CA . PHE A 1 104 ? 0.182 5.025 -1.843 1.00 92.12 104 PHE A CA 1
ATOM 824 C C . PHE A 1 104 ? 0.964 3.877 -2.488 1.00 92.12 104 PHE A C 1
ATOM 826 O O . PHE A 1 104 ? 2.136 4.046 -2.815 1.00 92.12 104 PHE A O 1
ATOM 833 N N . SER A 1 105 ? 0.321 2.729 -2.729 1.00 92.31 105 SER A N 1
ATOM 834 C CA . SER A 1 105 ? 0.958 1.583 -3.393 1.00 92.31 105 SER A CA 1
ATOM 835 C C . SER A 1 105 ? 1.402 1.914 -4.823 1.00 92.31 105 SER A C 1
ATOM 837 O O . SER A 1 105 ? 2.523 1.576 -5.208 1.00 92.31 105 SER A O 1
ATOM 839 N N . LEU A 1 106 ? 0.582 2.647 -5.585 1.00 93.44 106 LEU A N 1
ATOM 840 C CA . LEU A 1 106 ? 0.931 3.126 -6.923 1.00 93.44 106 LEU A CA 1
ATOM 841 C C . LEU A 1 106 ? 2.152 4.043 -6.891 1.00 93.44 106 LEU A C 1
ATOM 843 O O . LEU A 1 106 ? 3.134 3.781 -7.587 1.00 93.44 106 LEU A O 1
ATOM 847 N N . THR A 1 107 ? 2.113 5.093 -6.067 1.00 92.00 107 THR A N 1
ATOM 848 C CA . THR A 1 107 ? 3.213 6.056 -5.951 1.00 92.00 107 THR A CA 1
ATOM 849 C C . THR A 1 107 ? 4.494 5.369 -5.490 1.00 92.00 107 THR A C 1
ATOM 851 O O . THR A 1 107 ? 5.549 5.562 -6.092 1.00 92.00 107 THR A O 1
ATOM 854 N N . TRP A 1 108 ? 4.411 4.511 -4.473 1.00 88.12 108 TRP A N 1
ATOM 855 C CA . TRP A 1 108 ? 5.571 3.827 -3.912 1.00 88.12 108 TRP A CA 1
ATOM 856 C C . TRP A 1 108 ? 6.247 2.889 -4.913 1.00 88.12 108 TRP A C 1
ATOM 858 O O . TRP A 1 108 ? 7.469 2.927 -5.091 1.00 88.12 108 TRP A O 1
ATOM 868 N N . VAL A 1 109 ? 5.467 2.063 -5.614 1.00 89.62 109 VAL A N 1
ATOM 869 C CA . VAL A 1 109 ? 6.018 1.137 -6.610 1.00 89.62 109 VAL A CA 1
ATOM 870 C C . VAL A 1 109 ? 6.538 1.900 -7.829 1.00 89.62 109 VAL A C 1
ATOM 872 O O . VAL A 1 109 ? 7.615 1.577 -8.332 1.00 89.62 109 VAL A O 1
ATOM 875 N N . ALA A 1 110 ? 5.853 2.956 -8.271 1.00 89.06 110 ALA A N 1
ATOM 876 C CA . ALA A 1 110 ? 6.342 3.831 -9.334 1.00 89.06 110 ALA A CA 1
ATOM 877 C C . ALA A 1 110 ? 7.717 4.432 -8.993 1.00 89.06 110 ALA A C 1
ATOM 879 O O . ALA A 1 110 ? 8.640 4.332 -9.800 1.00 89.06 110 ALA A O 1
ATOM 880 N N . MET A 1 111 ? 7.896 4.961 -7.778 1.00 87.31 111 MET A N 1
ATOM 881 C CA . MET A 1 111 ? 9.180 5.517 -7.325 1.00 87.31 111 MET A CA 1
ATOM 882 C C . MET A 1 111 ? 10.322 4.494 -7.339 1.00 87.31 111 MET A C 1
ATOM 884 O O . MET A 1 111 ? 11.466 4.872 -7.562 1.00 87.31 111 MET A O 1
ATOM 888 N N . ASN A 1 112 ? 10.033 3.207 -7.135 1.00 84.06 112 ASN A N 1
ATOM 889 C CA . ASN A 1 112 ? 11.052 2.156 -7.139 1.00 84.06 112 ASN A CA 1
ATOM 890 C C . ASN A 1 112 ? 11.378 1.632 -8.549 1.00 84.06 112 ASN A C 1
ATOM 892 O O . ASN A 1 112 ? 12.529 1.310 -8.835 1.00 84.06 112 ASN A O 1
ATOM 896 N N . TYR A 1 113 ? 10.386 1.542 -9.439 1.00 81.69 113 TYR A N 1
ATOM 897 C CA . TYR A 1 113 ? 10.549 0.914 -10.758 1.00 81.69 113 TYR A CA 1
ATOM 898 C C . TYR A 1 113 ? 10.849 1.905 -11.891 1.00 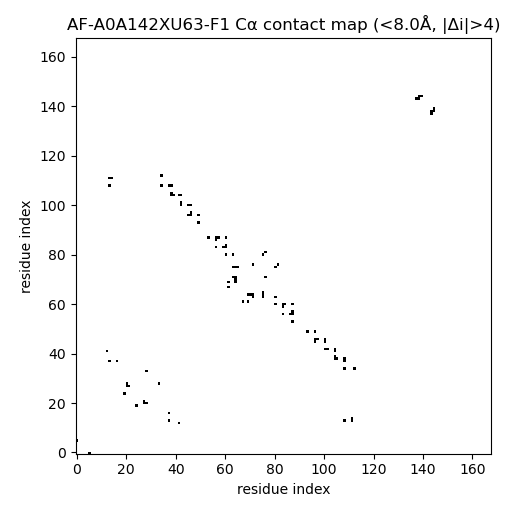81.69 113 TYR A C 1
ATOM 900 O O . TYR A 1 113 ? 11.500 1.528 -12.868 1.00 81.69 113 TYR A O 1
ATOM 908 N N . ILE A 1 114 ? 10.425 3.168 -11.776 1.00 85.56 114 ILE A N 1
ATOM 909 C CA . ILE A 1 114 ? 10.664 4.189 -12.808 1.00 85.56 114 ILE A CA 1
ATOM 910 C C . ILE A 1 114 ? 12.152 4.565 -12.921 1.00 85.56 114 ILE A C 1
ATOM 912 O O . ILE A 1 114 ? 12.656 4.549 -14.047 1.00 85.56 114 ILE A O 1
ATOM 916 N N . PRO A 1 115 ? 12.900 4.863 -11.835 1.00 85.81 115 PRO A N 1
ATOM 917 C CA . PRO A 1 115 ? 14.288 5.312 -11.967 1.00 85.81 115 PRO A CA 1
ATOM 918 C C . PRO A 1 115 ? 15.204 4.297 -12.673 1.00 85.81 115 PRO A C 1
ATOM 920 O O . PRO A 1 115 ? 15.901 4.698 -13.607 1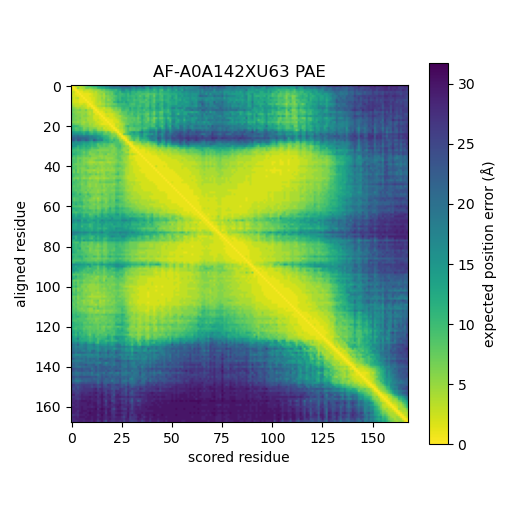.00 85.81 115 PRO A O 1
ATOM 923 N N . PRO A 1 116 ? 15.174 2.985 -12.347 1.00 80.06 116 PRO A N 1
ATOM 924 C CA . PRO A 1 116 ? 15.926 1.983 -13.105 1.00 80.06 116 PRO A CA 1
ATOM 925 C C . PRO A 1 116 ? 15.519 1.926 -14.583 1.00 80.06 116 PRO A C 1
ATOM 927 O O . PRO A 1 116 ? 16.378 1.771 -15.452 1.00 80.06 116 PRO A O 1
ATOM 930 N N . GLY A 1 117 ? 14.223 2.091 -14.875 1.00 79.75 117 GLY A N 1
ATOM 931 C CA . GLY A 1 117 ? 13.702 2.170 -16.239 1.00 79.75 117 GLY A CA 1
ATOM 932 C C . GLY A 1 117 ? 14.300 3.342 -17.018 1.00 79.75 117 GLY A C 1
ATOM 933 O O . GLY A 1 117 ? 14.853 3.138 -18.099 1.00 79.75 117 GLY A O 1
ATOM 934 N N . ILE A 1 118 ? 14.285 4.547 -16.442 1.00 87.31 118 ILE A N 1
ATOM 935 C CA . ILE A 1 118 ? 14.866 5.754 -17.052 1.00 87.31 118 ILE A CA 1
ATOM 936 C C . ILE A 1 118 ? 16.373 5.586 -17.273 1.00 87.31 118 ILE A C 1
ATOM 938 O O . ILE A 1 118 ? 16.869 5.895 -18.355 1.00 87.31 118 ILE A O 1
ATOM 942 N N . ILE A 1 119 ? 17.101 5.054 -16.286 1.00 86.50 119 ILE A N 1
ATOM 943 C CA . ILE A 1 119 ? 18.546 4.800 -16.402 1.00 86.50 119 ILE A CA 1
ATOM 944 C C . ILE A 1 119 ? 18.826 3.823 -17.548 1.00 86.50 119 ILE A C 1
ATOM 946 O O . ILE A 1 119 ? 19.706 4.071 -18.372 1.00 86.50 119 ILE A O 1
ATOM 950 N N . SER A 1 120 ? 18.057 2.734 -17.644 1.00 81.12 120 SER A N 1
ATOM 951 C CA . SER A 1 120 ? 18.219 1.756 -18.723 1.00 81.12 120 SER A CA 1
ATOM 952 C C . SER A 1 120 ? 17.961 2.366 -20.106 1.00 81.12 120 SER A C 1
ATOM 954 O O . SER A 1 120 ? 18.726 2.113 -21.039 1.00 81.12 120 SER A O 1
ATOM 956 N N . LEU A 1 121 ? 16.951 3.236 -20.219 1.00 86.56 121 LEU A N 1
ATOM 957 C CA . LEU A 1 121 ? 16.624 3.951 -21.450 1.00 86.56 121 LEU A CA 1
ATOM 958 C C . LEU A 1 121 ? 17.727 4.945 -21.835 1.00 86.56 121 LEU A C 1
ATOM 960 O O . LEU A 1 121 ? 18.117 5.002 -23.000 1.00 86.56 121 LEU A O 1
ATOM 964 N N . ALA A 1 122 ? 18.264 5.692 -20.867 1.00 90.31 122 ALA A N 1
ATOM 965 C CA . ALA A 1 122 ? 19.356 6.636 -21.088 1.00 90.31 122 ALA A CA 1
ATOM 966 C C . ALA A 1 122 ? 20.632 5.927 -21.571 1.00 90.31 122 ALA A C 1
ATOM 968 O O . ALA A 1 122 ? 21.251 6.366 -22.539 1.00 90.31 122 ALA A O 1
ATOM 969 N N . ILE A 1 123 ? 20.989 4.792 -20.955 1.00 88.50 123 ILE A N 1
ATOM 970 C CA . ILE A 1 123 ? 22.136 3.971 -21.374 1.00 88.50 123 ILE A CA 1
ATOM 971 C C . ILE A 1 123 ? 21.929 3.441 -22.795 1.00 88.50 123 ILE A C 1
ATOM 973 O O . ILE A 1 123 ? 22.843 3.521 -23.616 1.00 88.50 123 ILE A O 1
ATOM 977 N N . TRP A 1 124 ? 20.741 2.914 -23.101 1.00 87.12 124 TRP A N 1
ATOM 978 C CA . TRP A 1 124 ? 20.418 2.438 -24.444 1.00 87.12 124 TRP A CA 1
ATOM 979 C C . TRP A 1 124 ? 20.522 3.563 -25.484 1.00 87.12 124 TRP A C 1
ATOM 981 O O . TRP A 1 124 ? 21.190 3.386 -26.502 1.00 87.12 124 TRP A O 1
ATOM 991 N N . ARG A 1 125 ? 19.956 4.743 -25.196 1.00 90.81 125 ARG A N 1
ATOM 992 C CA . ARG A 1 125 ? 19.985 5.910 -26.092 1.00 90.81 125 ARG A CA 1
ATOM 993 C C . ARG A 1 125 ? 21.396 6.445 -26.331 1.00 90.81 125 ARG A C 1
ATOM 995 O O . ARG A 1 125 ? 21.700 6.905 -27.428 1.00 90.81 125 ARG A O 1
ATOM 1002 N N . PHE A 1 126 ? 22.248 6.406 -25.310 1.00 90.38 126 PHE A N 1
ATOM 1003 C CA . PHE A 1 126 ? 23.638 6.839 -25.427 1.00 90.38 126 PHE A CA 1
ATOM 1004 C C . PHE A 1 126 ? 24.475 5.842 -26.237 1.00 90.38 126 PHE A C 1
ATOM 1006 O O . PHE A 1 126 ? 25.301 6.242 -27.053 1.00 90.38 126 PHE A O 1
ATOM 1013 N N . ARG A 1 127 ? 24.234 4.537 -26.054 1.00 87.19 127 ARG A N 1
ATOM 1014 C CA . ARG A 1 127 ? 24.888 3.486 -26.845 1.00 87.19 127 ARG A CA 1
ATOM 1015 C C . ARG A 1 127 ? 24.476 3.513 -28.312 1.00 87.19 127 ARG A C 1
ATOM 1017 O O . ARG A 1 127 ? 25.338 3.264 -29.144 1.00 87.19 127 ARG A O 1
ATOM 1024 N N . SER A 1 128 ? 23.209 3.806 -28.622 1.00 87.25 128 SER A N 1
ATOM 1025 C CA . SER A 1 128 ? 22.765 3.882 -30.019 1.00 87.25 128 SER A CA 1
ATOM 1026 C C . SER A 1 128 ? 23.461 5.012 -30.768 1.00 87.25 128 SER A C 1
ATOM 1028 O O . SER A 1 128 ? 24.014 4.774 -31.829 1.00 87.25 128 SER A O 1
ATOM 1030 N N . HIS A 1 129 ? 23.563 6.195 -30.153 1.00 82.31 129 HIS A N 1
ATOM 1031 C CA . HIS A 1 129 ? 24.300 7.309 -30.754 1.00 82.31 129 HIS A CA 1
ATOM 1032 C C . HIS A 1 129 ? 25.781 7.000 -30.972 1.00 82.31 129 HIS A C 1
ATOM 1034 O O . HIS A 1 129 ? 26.328 7.407 -31.985 1.00 82.31 129 HIS A O 1
ATOM 1040 N N . ARG A 1 130 ? 26.443 6.282 -30.054 1.00 75.56 130 ARG A N 1
ATOM 1041 C CA . ARG A 1 130 ? 27.868 5.951 -30.217 1.00 75.56 130 ARG A CA 1
ATOM 1042 C C . ARG A 1 130 ? 28.116 4.964 -31.371 1.00 75.56 130 ARG A C 1
ATOM 1044 O O . ARG A 1 130 ? 29.106 5.122 -32.069 1.00 75.56 130 ARG A O 1
ATOM 1051 N N . GLY A 1 131 ? 27.208 4.011 -31.601 1.00 72.12 131 GLY A N 1
ATOM 1052 C CA . GLY A 1 131 ? 27.309 3.080 -32.733 1.00 72.12 131 GLY A CA 1
ATOM 1053 C C . GLY A 1 131 ? 27.266 3.779 -34.096 1.00 72.12 131 GLY A C 1
ATOM 10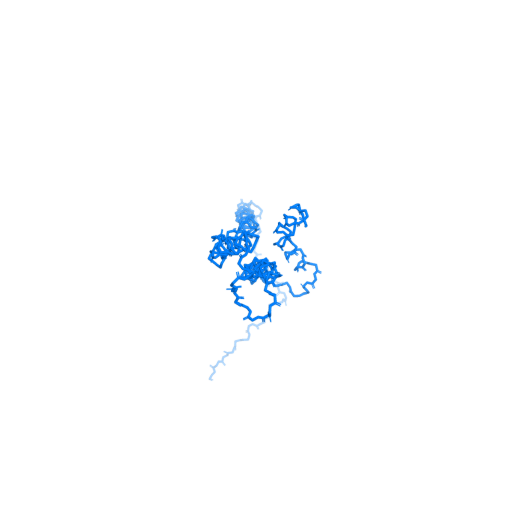54 O O . GLY A 1 131 ? 28.057 3.445 -34.971 1.00 72.12 131 GLY A O 1
ATOM 1055 N N . ASP A 1 132 ? 26.418 4.802 -34.239 1.00 72.19 132 ASP A N 1
ATOM 1056 C CA . ASP A 1 132 ? 26.302 5.566 -35.489 1.00 72.19 132 ASP A CA 1
ATOM 1057 C C . ASP A 1 132 ? 27.578 6.377 -35.800 1.00 72.19 132 ASP A C 1
ATOM 1059 O O . ASP A 1 132 ? 27.908 6.590 -36.967 1.00 72.19 132 ASP A O 1
ATOM 1063 N N . PHE A 1 133 ? 28.319 6.838 -34.783 1.00 67.81 133 PHE A N 1
ATOM 1064 C CA . PHE A 1 133 ? 29.600 7.526 -34.996 1.00 67.81 133 PHE A CA 1
ATOM 1065 C C . PHE A 1 133 ? 30.682 6.566 -35.501 1.00 67.81 133 PHE A C 1
ATOM 1067 O O . PHE A 1 133 ? 31.345 6.885 -36.486 1.00 67.81 133 PHE A O 1
ATOM 1074 N N . ASP A 1 134 ? 30.812 5.389 -34.884 1.00 67.88 134 ASP A N 1
ATOM 1075 C CA . ASP A 1 134 ? 31.837 4.401 -35.249 1.00 67.88 134 ASP A CA 1
ATOM 1076 C C . ASP A 1 134 ? 31.633 3.859 -36.683 1.00 67.88 134 ASP A C 1
ATOM 1078 O O . ASP A 1 134 ? 32.597 3.591 -37.404 1.00 67.88 134 ASP A O 1
ATOM 1082 N N . GLU A 1 135 ? 30.381 3.701 -37.128 1.00 65.81 135 GLU A N 1
ATOM 1083 C CA . GLU A 1 135 ? 30.058 3.244 -38.489 1.00 65.81 135 GLU A CA 1
ATOM 1084 C C . GLU A 1 135 ? 30.360 4.323 -39.541 1.00 65.81 135 GLU A C 1
ATOM 1086 O O . GLU A 1 135 ? 30.998 4.043 -40.558 1.00 65.81 135 GLU A O 1
ATOM 1091 N N . ASN A 1 136 ? 29.991 5.579 -39.272 1.00 64.75 136 ASN A N 1
ATOM 1092 C CA . ASN A 1 136 ? 30.280 6.694 -40.176 1.00 64.75 136 ASN A CA 1
ATOM 1093 C C . ASN A 1 136 ? 31.781 7.025 -40.253 1.00 64.75 136 ASN A C 1
ATOM 1095 O O . ASN A 1 136 ? 32.271 7.379 -41.325 1.00 64.75 136 ASN A O 1
ATOM 1099 N N . GLU A 1 137 ? 32.524 6.890 -39.151 1.00 68.38 137 GLU A N 1
ATOM 1100 C CA . GLU A 1 137 ? 33.977 7.099 -39.132 1.00 68.38 137 GLU A CA 1
ATOM 1101 C C . GLU A 1 137 ? 34.719 6.017 -39.931 1.00 68.38 137 GLU A C 1
ATOM 1103 O O . GLU A 1 137 ? 35.646 6.332 -40.678 1.00 68.38 137 GLU A O 1
ATOM 1108 N N . ASN A 1 138 ? 34.265 4.759 -39.868 1.00 63.59 138 ASN A N 1
ATOM 1109 C CA . ASN A 1 138 ? 34.819 3.689 -40.701 1.00 63.59 138 ASN A CA 1
ATOM 1110 C C . ASN A 1 138 ? 34.588 3.937 -42.197 1.00 63.59 138 ASN A C 1
ATOM 1112 O O . ASN A 1 138 ? 35.525 3.776 -42.977 1.00 63.59 138 ASN A O 1
ATOM 1116 N N . ILE A 1 139 ? 33.390 4.372 -42.602 1.00 66.31 139 ILE A N 1
ATOM 1117 C CA . ILE A 1 139 ? 33.069 4.666 -44.013 1.00 66.31 139 ILE A CA 1
ATOM 1118 C C . ILE A 1 139 ? 33.879 5.861 -44.536 1.00 66.31 139 ILE A C 1
ATOM 1120 O O . ILE A 1 139 ? 34.282 5.873 -45.694 1.00 66.31 139 ILE A O 1
ATOM 1124 N N . ALA A 1 140 ? 34.153 6.851 -43.685 1.00 66.31 140 ALA A N 1
ATOM 1125 C CA . ALA A 1 140 ? 34.964 8.015 -44.040 1.00 66.31 140 ALA A CA 1
ATOM 1126 C C . ALA A 1 140 ? 36.483 7.744 -44.021 1.00 66.31 140 ALA A C 1
ATOM 1128 O O . ALA A 1 140 ? 37.274 8.644 -44.319 1.00 66.31 140 ALA A O 1
ATOM 1129 N N . SER A 1 141 ? 36.914 6.533 -43.651 1.00 74.38 141 SER A N 1
ATOM 1130 C CA . SER A 1 141 ? 38.331 6.193 -43.604 1.00 74.38 141 SER A CA 1
ATOM 1131 C C . SER A 1 141 ? 38.881 5.896 -45.014 1.00 74.38 141 SER A C 1
ATOM 1133 O O . SER A 1 141 ? 38.278 5.136 -45.774 1.00 74.38 141 SER A O 1
ATOM 1135 N N . PRO A 1 142 ? 40.079 6.398 -45.375 1.00 73.06 142 PRO A N 1
ATOM 1136 C CA . PRO A 1 142 ? 40.724 6.093 -46.662 1.00 73.06 142 PRO A CA 1
ATOM 1137 C C . PRO A 1 142 ? 41.135 4.613 -46.819 1.00 73.06 142 PRO A C 1
ATOM 1139 O O . PRO A 1 142 ? 41.685 4.204 -47.845 1.00 73.06 142 PRO A O 1
ATOM 1142 N N . GLU A 1 143 ? 40.931 3.798 -45.786 1.00 71.81 143 GLU A N 1
ATOM 1143 C CA . GLU A 1 143 ? 41.068 2.345 -45.828 1.00 71.81 143 GLU A CA 1
ATOM 1144 C C . GLU A 1 143 ? 39.789 1.674 -46.352 1.00 71.81 143 GLU A C 1
ATOM 1146 O O . GLU A 1 143 ? 39.884 0.788 -47.199 1.00 71.81 143 GLU A O 1
ATOM 1151 N N . TYR A 1 144 ? 38.604 2.159 -45.961 1.00 67.44 144 TYR A N 1
ATOM 1152 C CA . TYR A 1 144 ? 37.319 1.685 -46.486 1.00 67.44 144 TYR A CA 1
ATOM 1153 C C . TYR A 1 144 ? 37.186 1.914 -47.996 1.00 67.44 144 TYR A C 1
ATOM 1155 O O . TYR A 1 144 ? 36.816 0.997 -48.731 1.00 67.44 144 TYR A O 1
ATOM 1163 N N . ASP A 1 145 ? 37.587 3.095 -48.474 1.00 67.25 145 ASP A N 1
ATOM 1164 C CA . ASP A 1 145 ? 37.612 3.406 -49.909 1.00 67.25 145 ASP A CA 1
ATOM 1165 C C . ASP A 1 145 ? 38.568 2.494 -50.690 1.00 67.25 145 ASP A C 1
ATOM 1167 O O . ASP A 1 145 ? 38.277 2.116 -51.824 1.00 67.25 145 ASP A O 1
ATOM 1171 N N . ARG A 1 146 ? 39.694 2.087 -50.086 1.00 70.25 146 ARG A N 1
ATOM 1172 C CA . ARG A 1 146 ? 40.627 1.134 -50.706 1.00 70.25 146 ARG A CA 1
ATOM 1173 C C . ARG A 1 146 ? 40.024 -0.259 -50.832 1.00 70.25 146 ARG A C 1
ATOM 1175 O O . ARG A 1 146 ? 40.144 -0.862 -51.891 1.00 70.25 146 ARG A O 1
ATOM 1182 N N . ILE A 1 147 ? 39.351 -0.740 -49.788 1.00 68.62 147 ILE A N 1
ATOM 1183 C CA . ILE A 1 147 ? 38.707 -2.062 -49.779 1.00 68.62 147 ILE A CA 1
ATOM 1184 C C . ILE A 1 147 ? 37.537 -2.112 -50.779 1.00 68.62 147 ILE A C 1
ATOM 1186 O O . ILE A 1 147 ? 37.338 -3.125 -51.440 1.00 68.62 147 ILE A O 1
ATOM 1190 N N . GLN A 1 148 ? 36.784 -1.018 -50.940 1.00 67.19 148 GLN A N 1
ATOM 1191 C CA . GLN A 1 148 ? 35.712 -0.903 -51.943 1.00 67.19 148 GLN A CA 1
ATOM 1192 C C . GLN A 1 148 ? 36.233 -0.828 -53.390 1.00 67.19 148 GLN A C 1
ATOM 1194 O O . GLN A 1 148 ? 35.524 -1.218 -54.318 1.00 67.19 148 GLN A O 1
ATOM 1199 N N . GLN A 1 149 ? 37.447 -0.309 -53.600 1.00 63.34 149 GLN A N 1
ATOM 1200 C CA . GLN A 1 149 ? 38.062 -0.182 -54.925 1.00 63.34 149 GLN A CA 1
ATOM 1201 C C . GLN A 1 149 ? 38.815 -1.437 -55.381 1.00 63.34 149 GLN A C 1
ATOM 1203 O O . GLN A 1 149 ? 39.181 -1.510 -56.558 1.00 63.34 149 GLN A O 1
ATOM 1208 N N . GLU A 1 150 ? 39.029 -2.428 -54.510 1.00 63.19 150 GLU A N 1
ATOM 1209 C CA . GLU A 1 150 ? 39.533 -3.724 -54.959 1.00 63.19 150 GLU A CA 1
ATOM 1210 C C . GLU A 1 150 ? 38.471 -4.397 -55.848 1.00 63.19 150 GLU A C 1
ATOM 1212 O O . GLU A 1 150 ? 37.330 -4.603 -55.417 1.00 63.19 150 GLU A O 1
ATOM 1217 N N . PRO A 1 151 ? 38.796 -4.730 -57.113 1.00 62.31 151 PRO A N 1
ATOM 1218 C CA . PRO A 1 151 ? 37.895 -5.500 -57.951 1.00 62.31 151 PRO A CA 1
ATOM 1219 C C . PRO A 1 151 ? 37.613 -6.811 -57.225 1.00 62.31 151 PRO A C 1
ATOM 1221 O O . PRO A 1 151 ? 38.544 -7.536 -56.888 1.00 62.31 151 PRO A O 1
ATOM 1224 N N . TYR A 1 152 ? 36.339 -7.111 -56.985 1.00 59.28 152 TYR A N 1
ATOM 1225 C CA . TYR A 1 152 ? 35.916 -8.398 -56.450 1.00 59.28 152 TYR A CA 1
ATOM 1226 C C . TYR A 1 152 ? 36.496 -9.504 -57.343 1.00 59.28 152 TYR A C 1
ATOM 1228 O O . TYR A 1 152 ? 36.031 -9.750 -58.456 1.00 59.28 152 TYR A O 1
ATOM 1236 N N . GLU A 1 153 ? 37.557 -10.155 -56.884 1.00 59.41 153 GLU A N 1
ATOM 1237 C CA . GLU A 1 153 ? 38.105 -11.310 -57.569 1.00 59.41 153 GLU A CA 1
ATOM 1238 C C . GLU A 1 153 ? 37.054 -12.419 -57.427 1.00 59.41 153 GLU A C 1
ATOM 1240 O O . GLU A 1 153 ? 36.738 -12.887 -56.333 1.00 59.41 153 GLU A O 1
ATOM 1245 N N . THR A 1 154 ? 36.387 -12.747 -58.535 1.00 60.31 154 THR A N 1
ATOM 1246 C CA . THR A 1 154 ? 35.179 -13.586 -58.605 1.00 60.31 154 THR A CA 1
ATOM 1247 C C . THR A 1 154 ? 35.394 -15.066 -58.277 1.00 60.31 154 THR A C 1
ATOM 1249 O O . THR A 1 154 ? 34.538 -15.885 -58.605 1.00 60.31 154 THR A O 1
ATOM 1252 N N . ASP A 1 155 ? 36.469 -15.430 -57.590 1.00 64.19 155 ASP A N 1
ATOM 1253 C CA . ASP A 1 155 ? 36.760 -16.806 -57.188 1.00 64.19 155 ASP A CA 1
ATOM 1254 C C . ASP A 1 155 ? 36.205 -17.104 -55.792 1.00 64.19 155 ASP A C 1
ATOM 1256 O O . ASP A 1 155 ? 36.907 -17.535 -54.883 1.00 64.19 155 ASP A O 1
ATOM 1260 N N . ASN A 1 156 ? 34.897 -16.896 -55.609 1.00 56.00 156 ASN A N 1
ATOM 1261 C CA . ASN A 1 156 ? 34.188 -17.453 -54.459 1.00 56.00 156 ASN A CA 1
ATOM 1262 C C . ASN A 1 156 ? 33.724 -18.887 -54.797 1.00 56.00 156 ASN A C 1
ATOM 1264 O O . ASN A 1 156 ? 32.689 -19.043 -55.460 1.00 56.00 156 ASN A O 1
ATOM 1268 N N . PRO A 1 157 ? 34.421 -19.942 -54.323 1.00 65.50 157 PRO A N 1
ATOM 1269 C CA . PRO A 1 157 ? 34.063 -21.331 -54.615 1.00 65.50 157 PRO A CA 1
ATOM 1270 C C . PRO A 1 157 ? 32.740 -21.767 -53.964 1.00 65.50 157 PRO A C 1
ATOM 1272 O O . PRO A 1 157 ? 32.247 -22.856 -54.247 1.00 65.50 157 PRO A O 1
ATOM 1275 N N . TYR A 1 158 ? 32.133 -20.930 -53.115 1.00 63.53 158 TYR A N 1
ATOM 1276 C CA . TYR A 1 158 ? 30.865 -21.207 -52.439 1.00 63.53 158 TYR A CA 1
ATOM 1277 C C . TYR A 1 158 ? 29.659 -20.539 -53.101 1.00 63.53 158 TYR A C 1
ATOM 1279 O O . TYR A 1 158 ? 28.590 -20.452 -52.490 1.00 63.53 158 TYR A O 1
ATOM 1287 N N . ARG A 1 159 ? 29.777 -20.068 -54.352 1.00 56.50 159 ARG A N 1
ATOM 1288 C CA . ARG A 1 159 ? 28.612 -19.580 -55.096 1.00 56.50 159 ARG A CA 1
ATOM 1289 C C . ARG A 1 159 ? 27.676 -20.751 -55.402 1.00 56.50 159 ARG A C 1
ATOM 1291 O O . ARG A 1 159 ? 27.817 -21.436 -56.409 1.00 56.50 159 ARG A O 1
ATOM 1298 N N . VAL A 1 160 ? 26.702 -20.964 -54.519 1.00 66.44 160 VAL A N 1
ATOM 1299 C CA . VAL A 1 160 ? 25.624 -21.932 -54.727 1.00 66.44 160 VAL A CA 1
ATOM 1300 C C . VAL A 1 160 ? 24.905 -21.544 -56.025 1.00 66.44 160 VAL A C 1
ATOM 1302 O O . VAL A 1 160 ? 24.432 -20.404 -56.128 1.00 66.44 160 VAL A O 1
ATOM 1305 N N . PRO A 1 161 ? 24.842 -22.423 -57.041 1.00 62.84 161 PRO A N 1
ATOM 1306 C CA . PRO A 1 161 ? 24.141 -22.110 -58.273 1.00 62.84 161 PRO A CA 1
ATOM 1307 C C . PRO A 1 161 ? 22.679 -21.820 -57.939 1.00 62.84 161 PRO A C 1
ATOM 1309 O O . PRO A 1 161 ? 21.989 -22.631 -57.321 1.00 62.84 161 PRO A O 1
ATOM 1312 N N . ARG A 1 162 ? 22.212 -20.632 -58.330 1.00 65.56 162 ARG A N 1
ATOM 1313 C CA . ARG A 1 162 ? 20.798 -20.264 -58.247 1.00 65.56 162 ARG A CA 1
ATOM 1314 C C . ARG A 1 162 ? 20.046 -21.237 -59.152 1.00 65.56 162 ARG A C 1
ATOM 1316 O O . ARG A 1 162 ? 20.135 -21.117 -60.371 1.00 65.56 162 ARG A O 1
ATOM 1323 N N . SER A 1 163 ? 19.345 -22.211 -58.573 1.00 66.44 163 SER A N 1
ATOM 1324 C CA . SER A 1 163 ? 18.426 -23.055 -59.326 1.00 66.44 163 SER A CA 1
ATOM 1325 C C . SER A 1 163 ? 17.324 -22.157 -59.878 1.00 66.44 163 SER A C 1
ATOM 1327 O O . SER A 1 163 ? 16.438 -21.677 -59.172 1.00 66.44 163 SER A O 1
ATOM 1329 N N . THR A 1 164 ? 17.419 -21.855 -61.167 1.00 64.50 164 THR A N 1
ATOM 1330 C CA . THR A 1 164 ? 16.331 -21.246 -61.914 1.00 64.50 164 THR A CA 1
ATOM 1331 C C . THR A 1 164 ? 15.221 -22.284 -62.005 1.00 64.50 164 THR A C 1
ATOM 1333 O O . THR A 1 164 ? 15.235 -23.137 -62.890 1.00 64.50 164 THR A O 1
ATOM 1336 N N . ASN A 1 165 ? 14.272 -22.229 -61.070 1.00 59.69 165 ASN A N 1
ATOM 1337 C CA . ASN A 1 165 ? 12.981 -22.886 -61.217 1.00 59.69 165 ASN A CA 1
ATOM 1338 C C . ASN A 1 165 ? 12.253 -22.196 -62.374 1.00 59.69 165 ASN A C 1
ATOM 1340 O O . ASN A 1 165 ? 11.600 -21.168 -62.195 1.00 59.69 165 ASN A O 1
ATOM 1344 N N . ARG A 1 166 ? 12.432 -22.736 -63.582 1.00 63.53 166 ARG A N 1
ATOM 1345 C CA . ARG A 1 166 ? 11.560 -22.457 -64.716 1.00 63.53 166 ARG A CA 1
ATOM 1346 C C . ARG A 1 166 ? 10.240 -23.163 -64.415 1.00 63.53 166 ARG A C 1
ATOM 1348 O O . ARG A 1 166 ? 10.174 -24.386 -64.434 1.00 63.53 166 ARG A O 1
ATOM 1355 N N . VAL A 1 167 ? 9.239 -22.370 -64.052 1.00 67.38 167 VAL A N 1
ATOM 1356 C CA . VAL A 1 167 ? 7.840 -22.791 -64.055 1.00 67.38 167 VAL A CA 1
ATOM 1357 C C . VAL A 1 167 ? 7.421 -22.814 -65.523 1.00 67.38 167 VAL A C 1
ATOM 1359 O O . VAL A 1 167 ? 7.437 -21.767 -66.172 1.00 67.38 167 VAL A O 1
ATOM 1362 N N . GLU A 1 168 ? 7.159 -24.009 -66.044 1.00 67.19 168 GLU A N 1
ATOM 1363 C CA . GLU A 1 168 ? 6.326 -24.221 -67.234 1.00 67.19 168 GLU A CA 1
ATOM 1364 C C . GLU A 1 168 ? 4.894 -24.520 -66.785 1.00 67.19 168 GLU A C 1
ATOM 1366 O O . GLU A 1 168 ? 4.739 -25.192 -65.736 1.00 67.19 168 GLU A O 1
#

Secondary structure (DSSP, 8-state):
--HHHHHHHHHHHHHHHHHHHHHT-SS---HHHHHHHHHHHHHHHHHHHHHHHHHHHHHHHGGG-SSSSSS--GGG--HHHHHHHHHHH--HHHHHHHHHHHHHHHHHHHHHHHHHHHHHHHHHHHHHHHHHHHHHHHHTSTTHHHHHHS------TT----------

Foldseek 3Di:
DPPVVVVCCLLVQLVVLVVCLVPPVPPNDPLVVSLVVQLVVQLVVQLVVLVVVLVVLLVLLCVLVPPNPSDADDPSPDPSSVVSVCVNPVCPCSVCSNVVSNVCSNVSSCVVSVVVVVVVVVVVVVVVVVVVVVVVVCCPDPVVVVVVPPPPPPPPVPPDPDPPPPDD

pLDDT: mean 80.99, std 12.21, range [50.66, 95.38]

Sequence (168 aa):
MSWHVAYYVFLGLPASLWFLNRLFLRNRLHWLILWPVAIVGCYCVLLLGVHLLDSHLEAELYKHDLNGDRSFSGAEVTPAMEEAMGRLTNDTGRALAPITGMVFSLTWVAMNYIPPGIISLAIWRFRSHRGDFDENENIASPEYDRIQQEPYETDNPYRVPRSTNRVE

Solvent-accessible surface area (backbone atoms only — not comparable to full-atom values): 9934 Å² total; per-residue (Å²): 131,62,72,64,59,58,48,51,53,64,65,38,49,67,57,45,52,54,48,45,42,73,74,68,41,89,68,67,72,55,71,80,59,52,52,60,52,48,27,52,52,48,31,50,53,51,52,49,54,48,50,54,50,50,53,50,41,52,56,57,36,53,69,47,37,86,85,72,79,86,61,80,56,81,88,39,69,37,76,68,40,53,50,37,48,45,64,62,69,72,39,68,66,65,76,42,35,76,61,54,35,48,55,47,22,50,53,55,46,45,67,66,54,47,59,60,50,52,52,53,50,51,52,52,56,53,50,55,56,52,53,58,50,58,54,52,52,48,65,71,31,79,61,45,56,51,64,70,65,50,76,79,74,83,79,60,92,77,69,72,78,79,78,77,80,76,83,126

Radius of gyration: 33.57 Å; Cα contacts (8 Å, |Δi|>4): 57; chains: 1; bounding box: 68×32×101 Å

Mean predicted aligned error: 13.01 Å